Protein AF-A0A6G1JVT4-F1 (afdb_monomer_lite)

Structure (mmCIF, N/CA/C/O backbone):
data_AF-A0A6G1JVT4-F1
#
_entry.id   AF-A0A6G1JVT4-F1
#
loop_
_atom_site.group_PDB
_atom_site.id
_atom_site.type_symbol
_atom_site.label_atom_id
_atom_site.label_alt_id
_atom_site.label_comp_id
_atom_site.label_asym_id
_atom_site.label_entity_id
_atom_site.label_seq_id
_atom_site.pdbx_PDB_ins_code
_atom_site.Cartn_x
_atom_site.Cartn_y
_atom_site.Cartn_z
_atom_site.occupancy
_atom_site.B_iso_or_equiv
_atom_site.auth_seq_id
_atom_site.auth_comp_id
_atom_site.auth_asym_id
_atom_site.auth_atom_id
_atom_site.pdbx_PDB_model_num
ATOM 1 N N . MET A 1 1 ? 28.686 51.194 46.040 1.00 55.66 1 MET A N 1
ATOM 2 C CA . MET A 1 1 ? 29.273 51.170 44.679 1.00 55.66 1 MET A CA 1
ATOM 3 C C . MET A 1 1 ? 29.030 49.805 44.009 1.00 55.66 1 MET A C 1
ATOM 5 O O . MET A 1 1 ? 29.962 49.176 43.541 1.00 55.66 1 MET A O 1
ATOM 9 N N . GLN A 1 2 ? 27.783 49.308 44.004 1.00 55.59 2 GLN A N 1
ATOM 10 C CA . GLN A 1 2 ? 27.459 47.925 43.584 1.00 55.59 2 GLN A CA 1
ATOM 11 C C . GLN A 1 2 ? 26.237 47.850 42.641 1.00 55.59 2 GLN A C 1
ATOM 13 O O . GLN A 1 2 ? 26.030 46.847 41.968 1.00 55.59 2 GLN A O 1
ATOM 18 N N . ILE A 1 3 ? 25.464 48.939 42.537 1.00 55.78 3 ILE A N 1
ATOM 19 C CA . ILE A 1 3 ? 24.259 49.041 41.695 1.00 55.78 3 ILE A CA 1
ATOM 20 C C . ILE A 1 3 ? 24.632 49.307 40.223 1.00 55.78 3 ILE A C 1
ATOM 22 O O . ILE A 1 3 ? 23.986 48.798 39.311 1.00 55.78 3 ILE A O 1
ATOM 26 N N . SER A 1 4 ? 25.727 50.032 39.976 1.00 57.19 4 SER A N 1
ATOM 27 C CA . SER A 1 4 ? 26.176 50.418 38.630 1.00 57.19 4 SER A CA 1
ATOM 28 C C . SER A 1 4 ? 26.625 49.225 37.770 1.00 57.19 4 SER A C 1
ATOM 30 O O . SER A 1 4 ? 26.397 49.217 36.565 1.00 57.19 4 SER A O 1
ATOM 32 N N . LEU A 1 5 ? 27.212 48.192 38.388 1.00 54.75 5 LEU A N 1
ATOM 33 C CA . LEU A 1 5 ? 27.682 46.977 37.703 1.00 54.75 5 LEU A CA 1
ATOM 34 C C . LEU A 1 5 ? 26.527 46.059 37.264 1.00 54.75 5 LEU A C 1
ATOM 36 O O . LEU A 1 5 ? 26.593 45.460 36.194 1.00 54.75 5 LEU A O 1
ATOM 40 N N . GLN A 1 6 ? 25.446 45.993 38.049 1.00 53.91 6 GLN A N 1
ATOM 41 C CA . GLN A 1 6 ? 24.253 45.198 37.719 1.00 53.91 6 GLN A CA 1
ATOM 42 C C . GLN A 1 6 ? 23.444 45.831 36.574 1.00 53.91 6 GLN A C 1
ATOM 44 O O . GLN A 1 6 ? 22.947 45.125 35.697 1.00 53.91 6 GLN A O 1
ATOM 49 N N . LEU A 1 7 ? 23.372 47.168 36.519 1.00 55.53 7 LEU A N 1
ATOM 50 C CA . LEU A 1 7 ? 22.694 47.880 35.428 1.00 55.53 7 LEU A CA 1
ATOM 51 C C . LEU A 1 7 ? 23.417 47.706 34.080 1.00 55.53 7 LEU A C 1
ATOM 53 O O . LEU A 1 7 ? 22.775 47.549 33.042 1.00 55.53 7 LEU A O 1
ATOM 57 N N . GLN A 1 8 ? 24.753 47.698 34.094 1.00 55.91 8 GLN A N 1
ATOM 58 C CA . GLN A 1 8 ? 25.561 47.538 32.884 1.00 55.91 8 GLN A CA 1
ATOM 59 C C . GLN A 1 8 ? 25.510 46.102 32.336 1.00 55.91 8 GLN A C 1
ATOM 61 O O . GLN A 1 8 ? 25.452 45.914 31.121 1.00 55.91 8 GLN A O 1
ATOM 66 N N . ALA A 1 9 ? 25.430 45.092 33.210 1.00 57.41 9 ALA A N 1
ATOM 67 C CA . ALA A 1 9 ? 25.217 43.701 32.806 1.00 57.41 9 ALA A CA 1
ATOM 68 C C . ALA A 1 9 ? 23.830 43.481 32.165 1.00 57.41 9 ALA A C 1
ATOM 70 O O . ALA A 1 9 ? 23.735 42.833 31.122 1.00 57.41 9 ALA A O 1
ATOM 71 N N . ASN A 1 10 ? 22.771 44.088 32.718 1.00 58.16 10 ASN A N 1
ATOM 72 C CA . ASN A 1 10 ? 21.417 43.988 32.159 1.00 58.16 10 ASN A CA 1
ATOM 73 C C . ASN A 1 10 ? 21.278 44.680 30.796 1.00 58.16 10 ASN A C 1
ATOM 75 O O . ASN A 1 10 ? 20.658 44.128 29.887 1.00 58.16 10 ASN A O 1
ATOM 79 N N . ASN A 1 11 ? 21.889 45.853 30.615 1.00 59.16 11 ASN A N 1
ATOM 80 C 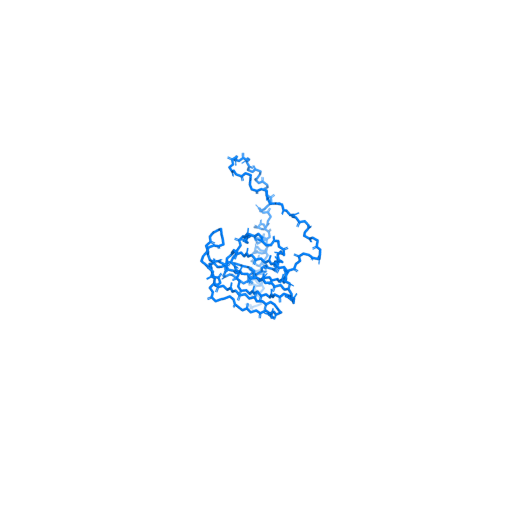CA . ASN A 1 11 ? 21.854 46.549 29.327 1.00 59.16 11 ASN A CA 1
ATOM 81 C C . ASN A 1 11 ? 22.603 45.778 28.231 1.00 59.16 11 ASN A C 1
ATOM 83 O O . ASN A 1 11 ? 22.142 45.727 27.089 1.00 59.16 11 ASN A O 1
ATOM 87 N N . ASN A 1 12 ? 23.706 45.112 28.582 1.00 59.44 12 ASN A N 1
ATOM 88 C CA . ASN A 1 12 ? 24.443 44.265 27.647 1.00 59.44 12 ASN A CA 1
ATOM 89 C C . ASN A 1 12 ? 23.656 42.998 27.282 1.00 59.44 12 ASN A C 1
ATOM 91 O O . ASN A 1 12 ? 23.621 42.628 26.111 1.00 59.44 12 ASN A O 1
ATOM 95 N N . PHE A 1 13 ? 22.959 42.381 28.241 1.00 59.69 13 PHE A N 1
ATOM 96 C CA . PHE A 1 13 ? 22.128 41.201 27.988 1.00 59.69 13 PHE A CA 1
ATOM 97 C C . PHE A 1 13 ? 20.933 41.509 27.072 1.00 59.69 13 PHE A C 1
ATOM 99 O O . PHE A 1 13 ? 20.676 40.785 26.110 1.00 59.69 13 PHE A O 1
ATOM 106 N N . ILE A 1 14 ? 20.245 42.632 27.308 1.00 60.75 14 ILE A N 1
ATOM 107 C CA . ILE A 1 14 ? 19.109 43.071 26.482 1.00 60.75 14 ILE A CA 1
ATOM 108 C C . ILE A 1 14 ? 19.569 43.437 25.062 1.00 60.75 14 ILE A C 1
ATOM 110 O O . ILE A 1 14 ? 18.887 43.111 24.089 1.00 60.75 14 ILE A O 1
ATOM 114 N N . SER A 1 15 ? 20.737 44.072 24.924 1.00 59.72 15 SER A N 1
ATOM 115 C CA . SER A 1 15 ? 21.320 44.390 23.614 1.00 59.72 15 SER A CA 1
ATOM 116 C C . SER A 1 15 ? 21.698 43.121 22.836 1.00 59.72 15 SER A C 1
ATOM 118 O O . SER A 1 15 ? 21.398 43.003 21.647 1.00 59.72 15 SER A O 1
ATOM 120 N N . MET A 1 16 ? 22.256 42.118 23.524 1.00 59.69 16 MET A N 1
ATOM 121 C CA . MET A 1 16 ? 22.634 40.841 22.917 1.00 59.69 16 MET A CA 1
ATOM 122 C C . MET A 1 16 ? 21.409 40.020 22.477 1.00 59.69 16 MET A C 1
ATOM 124 O O . MET A 1 16 ? 21.406 39.480 21.372 1.00 59.69 16 MET A O 1
ATOM 128 N N . MET A 1 17 ? 20.331 39.996 23.274 1.00 58.91 17 MET A N 1
ATOM 129 C CA . MET A 1 17 ? 19.064 39.360 22.878 1.00 58.91 17 MET A CA 1
ATOM 130 C C . MET A 1 17 ? 18.443 40.019 21.642 1.00 58.91 17 MET A C 1
ATOM 132 O O . MET A 1 17 ? 17.973 39.312 20.757 1.00 58.91 17 MET A O 1
ATOM 136 N N . ARG A 1 18 ? 18.472 41.356 21.532 1.00 58.84 18 ARG A N 1
ATOM 137 C CA . ARG A 1 18 ? 17.928 42.066 20.358 1.00 58.84 18 ARG A CA 1
ATOM 138 C C . ARG A 1 18 ? 18.699 41.753 19.073 1.00 58.84 18 ARG A C 1
ATOM 140 O O . ARG A 1 18 ? 18.074 41.582 18.031 1.00 58.84 18 ARG A O 1
ATOM 147 N N . LEU A 1 19 ? 20.025 41.631 19.146 1.00 58.78 19 LEU A N 1
ATOM 148 C CA . LEU A 1 19 ? 20.865 41.246 18.005 1.00 58.78 19 LEU A CA 1
ATOM 149 C C . LEU A 1 19 ? 20.563 39.824 17.511 1.00 58.78 19 LEU A C 1
ATOM 151 O O . LEU A 1 19 ? 20.474 39.609 16.304 1.00 58.78 19 LEU A O 1
ATOM 155 N N . ILE A 1 20 ? 20.333 38.875 18.424 1.00 59.41 20 ILE A N 1
ATOM 156 C CA . ILE A 1 20 ? 20.004 37.485 18.069 1.00 59.41 20 ILE A CA 1
ATOM 157 C C . ILE A 1 20 ? 18.640 37.408 17.364 1.00 59.41 20 ILE A C 1
ATOM 159 O O . ILE A 1 20 ? 18.523 36.731 16.344 1.00 59.41 20 ILE A O 1
ATOM 163 N N . THR A 1 21 ? 17.629 38.145 17.835 1.00 57.41 21 THR A N 1
ATOM 164 C CA . THR A 1 21 ? 16.283 38.142 17.227 1.00 57.41 21 THR A CA 1
ATOM 165 C C . THR A 1 21 ? 16.248 38.799 15.840 1.00 57.41 21 THR A C 1
ATOM 167 O O . THR A 1 21 ? 15.483 38.385 14.968 1.00 57.41 21 THR A O 1
ATOM 170 N N . ILE A 1 22 ? 17.087 39.810 15.597 1.00 59.03 22 ILE A N 1
ATOM 171 C CA . ILE A 1 22 ? 17.216 40.434 14.269 1.00 59.03 22 ILE A CA 1
ATOM 172 C C . ILE A 1 22 ? 17.925 39.479 13.295 1.00 59.03 22 ILE A C 1
ATOM 174 O O . ILE A 1 22 ? 17.530 39.365 12.136 1.00 59.03 22 ILE A O 1
ATOM 178 N N . PHE A 1 23 ? 18.934 38.736 13.761 1.00 54.06 23 PHE A N 1
ATOM 179 C CA . PHE A 1 23 ? 19.670 37.797 12.912 1.00 54.06 23 PHE A CA 1
ATOM 180 C C . PHE A 1 23 ? 18.824 36.577 12.505 1.00 54.06 23 PHE A C 1
ATOM 182 O O . PHE A 1 23 ? 18.908 36.117 11.367 1.00 54.06 23 PHE A O 1
ATOM 189 N N . THR A 1 24 ? 17.956 36.077 13.393 1.00 53.56 24 THR A N 1
ATOM 190 C CA . THR A 1 24 ? 17.065 34.944 13.080 1.00 53.56 24 THR A CA 1
ATOM 191 C C . THR A 1 24 ? 15.909 35.322 12.153 1.00 53.56 24 THR A C 1
ATOM 193 O O . THR A 1 24 ? 15.483 34.494 11.351 1.00 53.56 24 THR A O 1
ATOM 196 N N . THR A 1 25 ? 15.427 36.568 12.192 1.00 53.03 25 THR A N 1
ATOM 197 C CA . THR A 1 25 ? 14.347 37.043 11.304 1.00 53.03 25 THR A CA 1
ATOM 198 C C . THR A 1 25 ? 14.828 37.348 9.881 1.00 53.03 25 THR A C 1
ATOM 200 O O . THR A 1 25 ? 14.082 37.130 8.926 1.00 53.03 25 THR A O 1
ATOM 203 N N . LEU A 1 26 ? 16.090 37.752 9.704 1.00 51.47 26 LEU A N 1
ATOM 204 C CA . LEU A 1 26 ? 16.706 37.945 8.383 1.00 51.47 26 LEU A CA 1
ATOM 205 C C . LEU A 1 26 ? 16.976 36.624 7.643 1.00 51.47 26 LEU A C 1
ATOM 207 O O . LEU A 1 26 ? 16.864 36.579 6.421 1.00 51.47 26 LEU A O 1
ATOM 211 N N . LEU A 1 27 ? 17.251 35.529 8.362 1.00 50.31 27 LEU A N 1
ATOM 212 C CA . LEU A 1 27 ? 17.521 34.224 7.745 1.00 50.31 27 LEU A CA 1
ATOM 213 C C . LEU A 1 27 ? 16.268 33.571 7.119 1.00 50.31 27 LEU A C 1
ATOM 215 O O . LEU A 1 27 ? 16.395 32.766 6.200 1.00 50.31 27 LEU A O 1
ATOM 219 N N . LEU A 1 28 ? 15.058 33.927 7.574 1.00 48.75 28 LEU A N 1
ATOM 220 C CA . LEU A 1 28 ? 13.806 33.352 7.057 1.00 48.75 28 LEU A CA 1
ATOM 221 C C . LEU A 1 28 ? 13.294 33.997 5.756 1.00 48.75 28 LEU A C 1
ATOM 223 O O . LEU A 1 28 ? 12.421 33.426 5.109 1.00 48.75 28 LEU A O 1
ATOM 227 N N . THR A 1 29 ? 13.814 35.156 5.342 1.00 50.25 29 THR A N 1
ATOM 228 C CA . THR A 1 29 ? 13.296 35.887 4.162 1.00 50.25 29 THR A CA 1
ATOM 229 C C . THR A 1 29 ? 14.052 35.600 2.859 1.00 50.25 29 THR A C 1
ATOM 231 O O . THR A 1 29 ? 13.658 36.085 1.803 1.00 50.25 29 THR A O 1
ATOM 234 N N . ALA A 1 30 ? 15.092 34.759 2.892 1.00 47.50 30 ALA A N 1
ATOM 235 C CA . ALA A 1 30 ? 15.918 34.440 1.723 1.00 47.50 30 ALA A CA 1
ATOM 236 C C . ALA A 1 30 ? 15.474 33.190 0.926 1.00 47.50 30 ALA A C 1
ATOM 238 O O . ALA A 1 30 ? 16.151 32.819 -0.028 1.00 47.50 30 ALA A O 1
ATOM 239 N N . ILE A 1 31 ? 14.358 32.534 1.279 1.00 51.41 31 ILE A N 1
ATOM 240 C CA . ILE A 1 31 ? 13.913 31.271 0.639 1.00 51.41 31 ILE A CA 1
ATOM 241 C C . ILE A 1 31 ? 12.697 31.471 -0.290 1.00 51.41 31 ILE A C 1
ATOM 243 O O . ILE A 1 31 ? 11.992 30.528 -0.635 1.00 51.41 31 ILE A O 1
ATOM 247 N N . THR A 1 32 ? 12.430 32.696 -0.744 1.00 51.03 32 THR A N 1
ATOM 248 C CA . THR A 1 32 ? 11.392 32.958 -1.758 1.00 51.03 32 THR A CA 1
ATOM 249 C C . THR A 1 32 ? 11.971 33.659 -2.978 1.00 51.03 32 THR A C 1
ATOM 251 O O . THR A 1 32 ? 11.530 34.741 -3.357 1.00 51.03 32 THR A O 1
ATOM 254 N N . THR A 1 33 ? 12.963 33.041 -3.617 1.00 50.56 33 THR A N 1
ATOM 255 C CA . THR A 1 33 ? 13.312 33.354 -5.004 1.00 50.56 33 THR A CA 1
ATOM 256 C C . THR A 1 33 ? 13.140 32.105 -5.859 1.00 50.56 33 THR A C 1
ATOM 258 O O . THR A 1 33 ? 13.865 31.117 -5.785 1.00 50.56 33 THR A O 1
ATOM 261 N N . THR A 1 34 ? 12.079 32.173 -6.651 1.00 53.62 34 THR A N 1
ATOM 262 C CA . THR A 1 34 ? 11.724 31.313 -7.771 1.00 53.62 34 THR A CA 1
ATOM 263 C C . THR A 1 34 ? 12.934 30.977 -8.641 1.00 53.62 34 THR A C 1
ATOM 265 O O . THR A 1 34 ? 13.423 31.829 -9.383 1.00 53.62 34 THR A O 1
ATOM 268 N N . THR A 1 35 ? 13.365 29.719 -8.623 1.00 50.66 35 THR A N 1
ATOM 269 C CA . THR A 1 35 ? 14.099 29.138 -9.749 1.00 50.66 35 THR A CA 1
ATOM 270 C C . THR A 1 35 ? 13.088 28.415 -10.629 1.00 50.66 35 THR A C 1
ATOM 272 O O . THR A 1 35 ? 12.702 27.276 -10.388 1.00 50.66 35 THR A O 1
ATOM 275 N N . ALA A 1 36 ? 12.610 29.124 -11.653 1.00 47.12 36 ALA A N 1
ATOM 276 C CA . ALA A 1 36 ? 12.073 28.475 -12.837 1.00 47.12 36 ALA A CA 1
ATOM 277 C C . ALA A 1 36 ? 13.237 27.713 -13.488 1.00 47.12 36 ALA A C 1
ATOM 279 O O . ALA A 1 36 ? 14.119 28.318 -14.096 1.00 47.12 36 ALA A O 1
ATOM 280 N N . LEU A 1 37 ? 13.284 26.398 -13.283 1.00 42.16 37 LEU A N 1
ATOM 281 C CA . LEU A 1 37 ? 14.194 25.513 -14.000 1.00 42.16 37 LEU A CA 1
ATOM 282 C C . LEU A 1 37 ? 13.533 25.099 -15.324 1.00 42.16 37 LEU A C 1
ATOM 284 O O . LEU A 1 37 ? 12.340 24.783 -15.332 1.00 42.16 37 LEU A O 1
ATOM 288 N N . PRO A 1 38 ? 14.276 25.130 -16.445 1.00 42.25 38 PRO A N 1
ATOM 289 C CA . PRO A 1 38 ? 13.742 24.777 -17.747 1.00 42.25 38 PRO A CA 1
ATOM 290 C C . PRO A 1 38 ? 13.396 23.288 -17.794 1.00 42.25 38 PRO A C 1
ATOM 292 O O . PRO A 1 38 ? 14.088 22.441 -17.229 1.00 42.25 38 PRO A O 1
ATOM 295 N N . VAL A 1 39 ? 12.295 23.007 -18.484 1.00 42.31 39 VAL A N 1
ATOM 296 C CA . VAL A 1 39 ? 11.786 21.675 -18.797 1.00 42.31 39 VAL A CA 1
ATOM 297 C C . VAL A 1 39 ? 12.844 20.936 -19.615 1.00 42.31 39 VAL A C 1
ATOM 299 O O . VAL A 1 39 ? 13.033 21.212 -20.796 1.00 42.31 39 VAL A O 1
ATOM 302 N N . SER A 1 40 ? 13.551 20.009 -18.975 1.00 38.47 40 SER A N 1
ATOM 303 C CA . SER A 1 40 ? 14.268 18.951 -19.680 1.00 38.47 40 SER A CA 1
ATOM 304 C C . SER A 1 40 ? 13.255 17.857 -20.000 1.00 38.47 40 SER A C 1
ATOM 306 O O . SER A 1 40 ? 12.782 17.160 -19.101 1.00 38.47 40 SER A O 1
ATOM 308 N N . ASP A 1 41 ? 12.903 17.742 -21.279 1.00 43.09 41 ASP A N 1
ATOM 309 C CA . ASP A 1 41 ? 12.106 16.653 -21.839 1.00 43.09 41 ASP A CA 1
ATOM 310 C C . ASP A 1 41 ? 12.701 15.296 -21.459 1.00 43.09 41 ASP A C 1
ATOM 312 O O . ASP A 1 41 ? 13.734 14.877 -21.982 1.00 43.09 41 ASP A O 1
ATOM 316 N N . SER A 1 42 ? 12.054 14.594 -20.531 1.00 41.38 42 SER A N 1
ATOM 317 C CA . SER A 1 42 ? 12.297 13.180 -20.247 1.00 41.38 42 SER A CA 1
ATOM 318 C C . SER A 1 42 ? 11.101 12.603 -19.494 1.00 41.38 42 SER A C 1
ATOM 320 O O . SER A 1 42 ? 10.982 12.740 -18.281 1.00 41.38 42 SER A O 1
ATOM 322 N N . ALA A 1 43 ? 10.242 11.926 -20.258 1.00 37.00 43 ALA A N 1
ATOM 323 C CA . ALA A 1 43 ? 9.099 11.120 -19.832 1.00 37.00 43 ALA A CA 1
ATOM 324 C C . ALA A 1 43 ? 7.904 11.893 -19.246 1.00 37.00 43 ALA A C 1
ATOM 326 O O . ALA A 1 43 ? 7.725 12.037 -18.038 1.00 37.00 43 ALA A O 1
ATOM 327 N N . ALA A 1 44 ? 6.998 12.276 -20.146 1.00 34.50 44 ALA A N 1
ATOM 328 C CA . ALA A 1 44 ? 5.594 12.490 -19.836 1.00 34.50 44 ALA A CA 1
ATOM 329 C C . ALA A 1 44 ? 4.973 11.211 -19.236 1.00 34.50 44 ALA A C 1
ATOM 331 O O . ALA A 1 44 ? 4.410 10.392 -19.954 1.00 34.50 44 ALA A O 1
ATOM 332 N N . ASN A 1 45 ? 5.045 11.047 -17.917 1.00 38.00 45 ASN A N 1
ATOM 333 C CA . ASN A 1 45 ? 4.054 10.276 -17.177 1.00 38.00 45 ASN A CA 1
ATOM 334 C C . ASN A 1 45 ? 3.137 11.286 -16.503 1.00 38.00 45 ASN A C 1
ATOM 336 O O . ASN A 1 45 ? 3.457 11.861 -15.465 1.00 38.00 45 ASN A O 1
ATOM 340 N N . GLN A 1 46 ? 2.019 11.540 -17.177 1.00 36.34 46 GLN A N 1
ATOM 341 C CA . GLN A 1 46 ? 0.900 12.318 -16.677 1.00 36.34 46 GLN A CA 1
ATOM 342 C C . GLN A 1 46 ? 0.584 11.874 -15.244 1.00 36.34 46 GLN A C 1
ATOM 344 O O . GLN A 1 46 ? 0.096 10.767 -15.017 1.00 36.34 46 GLN A O 1
ATOM 349 N N . LEU A 1 47 ? 0.836 12.751 -14.272 1.00 41.28 47 LEU A N 1
ATOM 350 C CA . LEU A 1 47 ? 0.159 12.693 -12.987 1.00 41.28 47 LEU A CA 1
ATOM 351 C C . LEU A 1 47 ? -1.292 13.100 -13.265 1.00 41.28 47 LEU A C 1
ATOM 353 O O . LEU A 1 47 ? -1.691 14.244 -13.068 1.00 41.28 47 LEU A O 1
ATOM 357 N N . SER A 1 48 ? -2.069 12.174 -13.826 1.00 36.00 48 SER A N 1
ATOM 358 C CA . SER A 1 48 ? -3.514 12.293 -13.863 1.00 36.00 48 SER A CA 1
ATOM 359 C C . SER A 1 48 ? -3.980 12.238 -12.417 1.00 36.00 48 SER A C 1
ATOM 361 O O . SER A 1 48 ? -4.176 11.156 -11.862 1.00 36.00 48 SER A O 1
ATOM 363 N N . THR A 1 49 ? -4.180 13.404 -11.802 1.00 41.81 49 THR A N 1
ATOM 364 C CA . THR A 1 49 ? -5.136 13.580 -10.708 1.00 41.81 49 THR A CA 1
ATOM 365 C C . THR A 1 49 ? -6.511 13.227 -11.261 1.00 41.81 49 THR A C 1
ATOM 367 O O . THR A 1 49 ? -7.328 14.065 -11.630 1.00 41.81 49 THR A O 1
ATOM 370 N N . THR A 1 50 ? -6.730 11.924 -11.402 1.00 40.41 50 THR A N 1
ATOM 371 C CA . THR A 1 50 ? -8.018 11.347 -11.724 1.00 40.41 50 THR A CA 1
ATOM 372 C C . THR A 1 50 ? -8.864 11.631 -10.498 1.00 40.41 50 THR A C 1
ATOM 374 O O . THR A 1 50 ? -8.566 11.137 -9.414 1.00 40.41 50 THR A O 1
ATOM 377 N N . LEU A 1 51 ? -9.878 12.480 -10.641 1.00 41.56 51 LEU A N 1
ATOM 378 C CA . LEU A 1 51 ? -10.968 12.573 -9.680 1.00 41.56 51 LEU A CA 1
ATOM 379 C C . LEU A 1 51 ? -11.639 11.196 -9.653 1.00 41.56 51 LEU A C 1
ATOM 381 O O . LEU A 1 51 ? -12.526 10.919 -10.455 1.00 41.56 51 LEU A O 1
ATOM 385 N N . VAL A 1 52 ? -11.139 10.303 -8.797 1.00 46.25 52 VAL A N 1
ATOM 386 C CA . VAL A 1 52 ? -11.682 8.961 -8.599 1.00 46.25 52 VAL A CA 1
ATOM 387 C C . VAL A 1 52 ? -13.095 9.145 -8.040 1.00 46.25 52 VAL A C 1
ATOM 389 O O . VAL A 1 52 ? -13.248 9.712 -6.953 1.00 46.25 52 VAL A O 1
ATOM 392 N N . PRO A 1 53 ? -14.153 8.751 -8.773 1.00 46.47 53 PRO A N 1
ATOM 393 C CA . PRO A 1 53 ? -15.516 8.871 -8.280 1.00 46.47 53 PRO A CA 1
ATOM 394 C C . PRO A 1 53 ? -15.641 8.134 -6.943 1.00 46.47 53 PRO A C 1
ATOM 396 O O . PRO A 1 53 ? -15.162 7.013 -6.804 1.00 46.47 53 PRO A O 1
ATOM 399 N N . ARG A 1 54 ? -16.337 8.720 -5.961 1.00 45.03 54 ARG A N 1
ATOM 400 C CA . ARG A 1 54 ? -16.514 8.186 -4.589 1.00 45.03 54 ARG A CA 1
ATOM 401 C C . ARG A 1 54 ? -17.118 6.764 -4.485 1.00 45.03 54 ARG A C 1
ATOM 403 O O . ARG A 1 54 ? -17.306 6.268 -3.383 1.00 45.03 54 ARG A O 1
ATOM 410 N N . GLY A 1 55 ? -17.430 6.108 -5.603 1.00 54.94 55 GLY A N 1
ATOM 411 C CA . GLY A 1 55 ? -17.912 4.728 -5.683 1.00 54.94 55 GLY A CA 1
ATOM 412 C C . GLY A 1 55 ? -16.895 3.710 -6.213 1.00 54.94 55 GLY A C 1
ATOM 413 O O . GLY A 1 55 ? -17.268 2.551 -6.359 1.00 54.94 55 GLY A O 1
ATOM 414 N N . SER A 1 56 ? -15.654 4.102 -6.512 1.00 75.25 56 SER A N 1
ATOM 415 C CA . SER A 1 56 ? -14.609 3.212 -7.043 1.00 75.25 56 SER A CA 1
ATOM 416 C C . SER A 1 56 ? -13.459 2.969 -6.068 1.00 75.25 56 SER A C 1
ATOM 418 O O . SER A 1 56 ? -12.386 2.566 -6.498 1.00 75.25 56 SER A O 1
ATOM 420 N N . THR A 1 57 ? -13.659 3.204 -4.775 1.00 89.75 57 THR A N 1
ATOM 421 C CA . THR A 1 57 ? -12.648 2.959 -3.739 1.00 89.75 57 THR A CA 1
ATOM 422 C C . THR A 1 57 ? -12.876 1.598 -3.069 1.00 89.75 57 THR A C 1
ATOM 424 O O . THR A 1 57 ? -14.021 1.156 -2.952 1.00 89.75 57 THR A O 1
ATOM 427 N N . CYS A 1 58 ? -11.792 0.933 -2.670 1.00 94.06 58 CYS A N 1
ATOM 428 C CA . CYS A 1 58 ? -11.764 -0.378 -2.015 1.00 94.06 58 CYS A CA 1
ATOM 429 C C . CYS A 1 58 ? -11.097 -0.348 -0.627 1.00 94.06 58 CYS A C 1
ATOM 431 O O . CYS A 1 58 ? -10.664 -1.386 -0.132 1.00 94.06 58 CYS A O 1
ATOM 433 N N . GLY A 1 59 ? -10.998 0.828 -0.011 1.00 94.12 59 GLY A N 1
ATOM 434 C CA . GLY A 1 59 ? -10.290 1.073 1.245 1.00 94.12 59 GLY A CA 1
ATOM 435 C C . GLY A 1 59 ? -9.195 2.125 1.091 1.00 94.12 59 GLY A C 1
ATOM 436 O O . GLY A 1 59 ? -9.140 2.850 0.090 1.00 94.12 59 GLY A O 1
ATOM 437 N N . ASN A 1 60 ? -8.310 2.207 2.079 1.00 95.00 60 ASN A N 1
ATOM 438 C CA . ASN A 1 60 ? -7.258 3.214 2.124 1.00 95.00 60 ASN A CA 1
ATOM 439 C C . ASN A 1 60 ? -5.922 2.642 2.616 1.00 95.00 60 ASN A C 1
ATOM 441 O O . ASN A 1 60 ? -5.848 1.564 3.207 1.00 95.00 60 ASN A O 1
ATOM 445 N N . VAL A 1 61 ? -4.839 3.357 2.336 1.00 94.88 61 VAL A N 1
ATOM 446 C CA . VAL A 1 61 ? -3.481 3.003 2.745 1.00 94.88 61 VAL A CA 1
ATOM 447 C C . VAL A 1 61 ? -2.750 4.211 3.292 1.00 94.88 61 VAL A C 1
ATOM 449 O O . VAL A 1 61 ? -2.934 5.326 2.821 1.00 94.88 61 VAL A O 1
ATOM 452 N N . TYR A 1 62 ? -1.839 3.959 4.225 1.00 92.75 62 TYR A N 1
ATOM 453 C CA . TYR A 1 62 ? -0.893 4.960 4.699 1.00 92.75 62 TYR A CA 1
ATOM 454 C C . TYR A 1 62 ? 0.467 4.696 4.068 1.00 92.75 62 TYR A C 1
ATOM 456 O O . TYR A 1 62 ? 1.065 3.636 4.292 1.00 92.75 62 TYR A O 1
ATOM 464 N N . ILE A 1 63 ? 0.944 5.652 3.273 1.00 92.00 63 ILE A N 1
ATOM 465 C CA . ILE A 1 63 ? 2.215 5.566 2.554 1.00 92.00 63 ILE A CA 1
ATOM 466 C C . ILE A 1 63 ? 3.266 6.525 3.136 1.00 92.00 63 ILE A C 1
ATOM 468 O O . ILE A 1 63 ? 2.918 7.558 3.702 1.00 92.00 63 ILE A O 1
ATOM 472 N N . GLY A 1 64 ? 4.557 6.203 3.005 1.00 87.94 64 GLY A N 1
ATOM 473 C CA . GLY A 1 64 ? 5.642 7.056 3.509 1.00 87.94 64 GLY A CA 1
ATOM 474 C C . GLY A 1 64 ? 7.060 6.597 3.142 1.00 87.94 64 GLY A C 1
ATOM 475 O O . GLY A 1 64 ? 7.258 5.601 2.443 1.00 87.94 64 GLY A O 1
ATOM 476 N N . TYR A 1 65 ? 8.072 7.305 3.656 1.00 77.56 65 TYR A N 1
ATOM 477 C CA . TYR A 1 65 ? 9.501 6.987 3.475 1.00 77.56 65 TYR A CA 1
ATOM 478 C C . TYR A 1 65 ? 10.184 6.561 4.781 1.00 77.56 65 TYR A C 1
ATOM 480 O O . TYR A 1 65 ? 11.292 6.998 5.081 1.00 77.56 65 TYR A O 1
ATOM 488 N N . ASN A 1 66 ? 9.525 5.724 5.591 1.00 68.25 66 ASN A N 1
ATOM 489 C CA . ASN A 1 66 ? 10.012 5.348 6.930 1.00 68.25 66 ASN A CA 1
ATOM 490 C C . ASN A 1 66 ? 10.277 6.573 7.841 1.00 68.25 66 ASN A C 1
ATOM 492 O O . ASN A 1 66 ? 11.108 6.541 8.745 1.00 68.25 66 ASN A O 1
ATOM 496 N N . THR A 1 67 ? 9.578 7.672 7.566 1.00 65.62 67 THR A N 1
ATOM 497 C CA . THR A 1 67 ? 9.607 8.943 8.293 1.00 65.62 67 THR A CA 1
ATOM 498 C C . THR A 1 67 ? 8.281 9.131 9.039 1.00 65.62 67 THR A C 1
ATOM 500 O O . THR A 1 67 ? 7.302 8.448 8.729 1.00 65.62 67 THR A O 1
ATOM 503 N N . PRO A 1 68 ? 8.206 10.051 10.020 1.00 60.53 68 PRO A N 1
ATOM 504 C CA . PRO A 1 68 ? 6.982 10.294 10.793 1.00 60.53 68 PRO A CA 1
ATOM 505 C C . PRO A 1 68 ? 5.851 10.977 10.002 1.00 60.53 68 PRO A C 1
ATOM 507 O O . PRO A 1 68 ? 4.818 11.302 10.579 1.00 60.53 68 PRO A O 1
ATOM 510 N N . VAL A 1 69 ? 6.035 11.225 8.704 1.00 76.06 69 VAL A N 1
ATOM 511 C CA . VAL A 1 69 ? 5.027 11.844 7.839 1.00 76.06 69 VAL A CA 1
ATOM 512 C C . VAL A 1 69 ? 4.449 10.758 6.944 1.00 76.06 69 VAL A C 1
ATOM 514 O O . VAL A 1 69 ? 5.160 10.224 6.091 1.00 76.06 69 VAL A O 1
ATOM 517 N N . TRP A 1 70 ? 3.181 10.417 7.169 1.00 83.56 70 TRP A N 1
ATOM 518 C CA . TRP A 1 70 ? 2.433 9.469 6.344 1.00 83.56 70 TRP A CA 1
ATOM 519 C C . TRP A 1 70 ? 1.347 10.199 5.567 1.00 83.56 70 TRP A C 1
ATOM 521 O O . TRP A 1 70 ? 0.720 11.124 6.085 1.00 83.56 70 TRP A O 1
ATOM 531 N N . GLU A 1 71 ? 1.112 9.757 4.339 1.00 89.44 71 GLU A N 1
ATOM 532 C CA . GLU A 1 71 ? 0.014 10.232 3.505 1.00 89.44 71 GLU A CA 1
ATOM 533 C C . GLU A 1 71 ? -1.052 9.144 3.411 1.00 89.44 71 GLU A C 1
ATOM 535 O O . GLU A 1 71 ? -0.735 7.981 3.157 1.00 89.44 71 GLU A O 1
ATOM 540 N N . ASP A 1 72 ? -2.310 9.525 3.618 1.00 91.75 72 ASP A N 1
ATOM 541 C CA . ASP A 1 72 ? -3.453 8.649 3.379 1.00 91.75 72 ASP A CA 1
ATOM 542 C C . ASP A 1 72 ? -3.818 8.680 1.892 1.00 91.75 72 ASP A C 1
ATOM 544 O O . ASP A 1 72 ? -3.940 9.750 1.289 1.00 91.75 72 ASP A O 1
ATOM 548 N N . GLN A 1 73 ? -3.960 7.505 1.292 1.00 93.44 73 GLN A N 1
ATOM 549 C CA . GLN A 1 73 ? -4.276 7.334 -0.118 1.00 93.44 73 GLN A CA 1
ATOM 550 C C . GLN A 1 73 ? -5.364 6.283 -0.297 1.00 93.44 73 GLN A C 1
ATOM 552 O O . GLN A 1 73 ? -5.412 5.268 0.393 1.00 93.44 73 GLN A O 1
ATOM 557 N N . ASN A 1 74 ? -6.220 6.501 -1.286 1.00 94.56 74 ASN A N 1
ATOM 558 C CA . ASN A 1 74 ? -7.307 5.589 -1.608 1.00 94.56 74 ASN A CA 1
ATOM 559 C C . ASN A 1 74 ? -6.820 4.392 -2.439 1.00 94.56 74 ASN A C 1
ATOM 561 O O . ASN A 1 74 ? -5.931 4.517 -3.284 1.00 94.56 74 ASN A O 1
ATOM 565 N N . LEU A 1 75 ? -7.446 3.233 -2.229 1.00 93.56 75 LEU A N 1
ATOM 566 C CA . LEU A 1 75 ? -7.266 2.052 -3.070 1.00 93.56 75 LEU A CA 1
ATOM 567 C C . LEU A 1 75 ? -8.309 2.032 -4.185 1.00 93.56 75 LEU A C 1
ATOM 569 O O . LEU A 1 75 ? -9.488 1.793 -3.934 1.00 93.56 75 LEU A O 1
ATOM 573 N N . ASP A 1 76 ? -7.882 2.227 -5.428 1.00 92.12 76 ASP A N 1
ATOM 574 C CA . ASP A 1 76 ? -8.795 2.234 -6.572 1.00 92.12 76 ASP A CA 1
ATOM 575 C C . ASP A 1 76 ? -9.251 0.816 -6.963 1.00 92.12 76 ASP A C 1
ATOM 577 O O . ASP A 1 76 ? -8.443 -0.056 -7.292 1.00 92.12 76 ASP A O 1
ATOM 581 N N . SER A 1 77 ? -10.563 0.612 -7.050 1.00 91.69 77 SER A N 1
ATOM 582 C CA . SER A 1 77 ? -11.239 -0.584 -7.565 1.00 91.69 77 SER A CA 1
ATOM 583 C C . SER A 1 77 ? -11.186 -0.645 -9.098 1.00 91.69 77 SER A C 1
ATOM 585 O O . SER A 1 77 ? -12.209 -0.528 -9.777 1.00 91.69 77 SER A O 1
ATOM 587 N N . SER A 1 78 ? -9.994 -0.809 -9.664 1.00 88.00 78 SER A N 1
ATOM 588 C CA . SER A 1 78 ? -9.782 -0.779 -11.121 1.00 88.00 78 SER A CA 1
ATOM 589 C C . SER A 1 78 ? -9.378 -2.119 -11.741 1.00 88.00 78 SER A C 1
ATOM 591 O O . SER A 1 78 ? -9.328 -2.218 -12.962 1.00 88.00 78 SER A O 1
ATOM 593 N N . ASN A 1 79 ? -9.059 -3.143 -10.940 1.00 89.25 79 ASN A N 1
ATOM 594 C CA . ASN A 1 79 ? -8.415 -4.396 -11.372 1.00 89.25 79 ASN A CA 1
ATOM 595 C C . ASN A 1 79 ? -7.099 -4.203 -12.157 1.00 89.25 79 ASN A C 1
ATOM 597 O O . ASN A 1 79 ? -6.554 -5.157 -12.710 1.00 89.25 79 ASN A O 1
ATOM 601 N N . GLN A 1 80 ? -6.565 -2.982 -12.194 1.00 92.00 80 GLN A N 1
ATOM 602 C CA . GLN A 1 80 ? -5.308 -2.645 -12.847 1.00 92.00 80 GLN A CA 1
ATOM 603 C C . GLN A 1 80 ? -4.175 -2.632 -11.828 1.00 92.00 80 GLN A C 1
ATOM 605 O O . GLN A 1 80 ? -4.376 -2.304 -10.659 1.00 92.00 80 GLN A O 1
ATOM 610 N N . CYS A 1 81 ? -2.969 -2.954 -12.294 1.00 93.94 81 CYS A N 1
ATOM 611 C CA . CYS A 1 81 ? -1.768 -2.771 -11.496 1.00 93.94 81 CYS A CA 1
ATOM 612 C C . CYS A 1 81 ? -1.456 -1.282 -11.355 1.00 93.94 81 CYS A C 1
ATOM 614 O O . CYS A 1 81 ? -1.236 -0.594 -12.351 1.00 93.94 81 CYS A O 1
ATOM 616 N N . ARG A 1 82 ? -1.428 -0.799 -10.115 1.00 93.81 82 ARG A N 1
ATOM 617 C CA . ARG A 1 82 ? -1.142 0.592 -9.765 1.00 93.81 82 ARG A CA 1
ATOM 618 C C . ARG A 1 82 ? 0.050 0.671 -8.828 1.00 93.81 82 ARG A C 1
ATOM 620 O O . ARG A 1 82 ? 0.417 -0.308 -8.177 1.00 93.81 82 ARG A O 1
ATOM 627 N N . GLN A 1 83 ? 0.654 1.849 -8.780 1.00 93.69 83 GLN A N 1
ATOM 628 C CA . GLN A 1 83 ? 1.811 2.147 -7.952 1.00 93.69 83 GLN A CA 1
ATOM 629 C C . GLN A 1 83 ? 1.563 3.428 -7.156 1.00 93.69 83 GLN A C 1
ATOM 631 O O . GLN A 1 83 ? 1.055 4.405 -7.701 1.00 93.69 83 GLN A O 1
ATOM 636 N N . PHE A 1 84 ? 2.009 3.440 -5.903 1.00 92.31 84 PHE A N 1
ATOM 637 C CA . PHE A 1 84 ? 2.180 4.657 -5.117 1.00 92.31 84 PHE A CA 1
ATOM 638 C C . PHE A 1 84 ? 3.603 5.218 -5.239 1.00 92.31 84 PHE A C 1
ATOM 640 O O . PHE A 1 84 ? 4.578 4.489 -5.459 1.00 92.31 84 PHE A O 1
ATOM 647 N N . SER A 1 85 ? 3.729 6.534 -5.068 1.00 88.94 85 SER A N 1
ATOM 648 C CA . SER A 1 85 ? 5.024 7.225 -5.025 1.00 88.94 85 SER A CA 1
ATOM 649 C C . SER A 1 85 ? 5.895 6.737 -3.863 1.00 88.94 85 SER A C 1
ATOM 651 O O . SER A 1 85 ? 7.114 6.657 -4.008 1.00 88.94 85 SER A O 1
ATOM 653 N N . MET A 1 86 ? 5.265 6.361 -2.746 1.00 90.56 86 MET A N 1
ATOM 654 C CA . MET A 1 86 ? 5.923 5.908 -1.522 1.00 90.56 86 MET A CA 1
ATOM 655 C C . MET A 1 86 ? 5.495 4.489 -1.119 1.00 90.56 86 MET A C 1
ATOM 657 O O . MET A 1 86 ? 4.628 3.866 -1.735 1.00 90.56 86 MET A O 1
ATOM 661 N N . SER A 1 87 ? 6.138 3.971 -0.079 1.00 91.44 87 SER A N 1
ATOM 662 C CA . SER A 1 87 ? 5.941 2.619 0.440 1.00 91.44 87 SER A CA 1
ATOM 663 C C . SER A 1 87 ? 4.716 2.532 1.354 1.00 91.44 87 SER A C 1
ATOM 665 O O . SER A 1 87 ? 4.471 3.4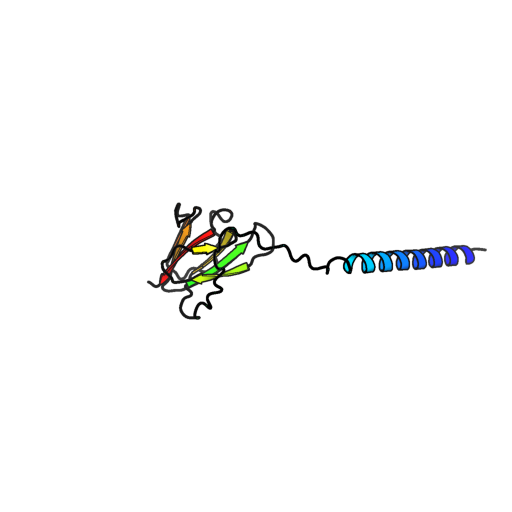56 2.119 1.00 91.44 87 SER A O 1
ATOM 667 N N . ILE A 1 88 ? 3.964 1.433 1.298 1.00 92.62 88 ILE A N 1
ATOM 668 C CA . ILE A 1 88 ? 2.727 1.197 2.054 1.00 92.62 88 ILE A CA 1
ATOM 669 C C . ILE A 1 88 ? 3.058 0.602 3.426 1.00 92.62 88 ILE A C 1
ATOM 671 O O . ILE A 1 88 ? 3.618 -0.491 3.517 1.00 92.62 88 ILE A O 1
ATOM 675 N N . PHE A 1 89 ? 2.655 1.285 4.496 1.00 92.19 89 PHE A N 1
ATOM 676 C CA . PHE A 1 89 ? 2.883 0.855 5.880 1.00 92.19 89 PHE A CA 1
ATOM 677 C C . PHE A 1 89 ? 1.654 0.228 6.509 1.00 92.19 89 PHE A C 1
ATOM 679 O O . PHE A 1 89 ? 1.771 -0.801 7.173 1.00 92.19 89 PHE A O 1
ATOM 686 N N . LEU A 1 90 ? 0.493 0.842 6.296 1.00 93.00 90 LEU A N 1
ATOM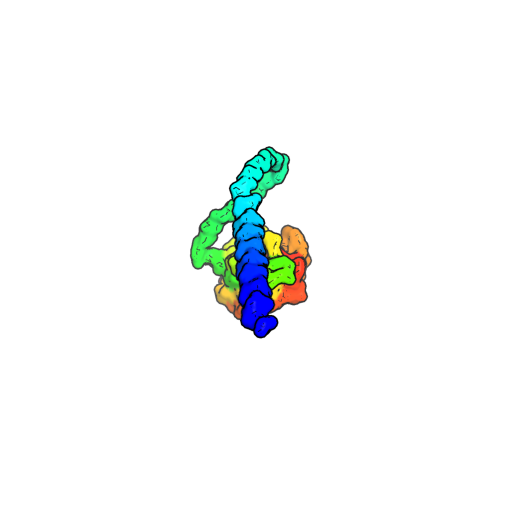 687 C CA . LEU A 1 90 ? -0.789 0.322 6.743 1.00 93.00 90 LEU A CA 1
ATOM 688 C C . LEU A 1 90 ? -1.761 0.266 5.575 1.00 93.00 90 LEU A C 1
ATOM 690 O O . LEU A 1 90 ? -1.693 1.088 4.662 1.00 93.00 90 LEU A O 1
ATOM 694 N N . TYR A 1 91 ? -2.681 -0.685 5.637 1.00 94.44 91 TYR A N 1
ATOM 695 C CA . TYR A 1 91 ? -3.761 -0.829 4.676 1.00 94.44 91 TYR A CA 1
ATOM 696 C C . TYR A 1 91 ? -5.063 -1.190 5.387 1.00 94.44 91 TYR A C 1
ATOM 698 O O . TYR A 1 91 ? -5.054 -1.893 6.396 1.00 94.44 91 TYR A O 1
ATOM 706 N N . SER A 1 92 ? -6.175 -0.724 4.840 1.00 97.00 92 SER A N 1
ATOM 707 C CA . SER A 1 92 ? -7.534 -1.155 5.151 1.00 97.00 92 SER A CA 1
ATOM 708 C C . SER A 1 92 ? -8.210 -1.560 3.839 1.00 97.00 92 SER A C 1
ATOM 710 O O . SER A 1 92 ? -7.863 -1.050 2.770 1.00 97.00 92 SER A O 1
ATOM 712 N N . VAL A 1 93 ? -9.150 -2.501 3.898 1.00 96.75 93 VAL A N 1
ATOM 713 C CA . VAL A 1 93 ? -9.901 -2.939 2.714 1.00 96.75 93 VAL A CA 1
ATOM 714 C C . VAL A 1 93 ? -11.381 -2.977 3.045 1.00 96.75 93 VAL A C 1
ATOM 716 O O . VAL A 1 93 ? -11.783 -3.604 4.026 1.00 96.75 93 VAL A O 1
ATOM 719 N N . ASP A 1 94 ? -12.191 -2.329 2.216 1.00 95.38 94 ASP A N 1
ATOM 720 C CA . ASP A 1 94 ? -13.642 -2.270 2.386 1.00 95.38 94 ASP A CA 1
ATOM 721 C C . ASP A 1 94 ? -14.311 -3.624 2.099 1.00 95.38 94 ASP A C 1
ATOM 723 O O . ASP A 1 94 ? -13.758 -4.503 1.435 1.00 95.38 94 ASP A O 1
ATOM 727 N N . SER A 1 95 ? -15.543 -3.807 2.579 1.00 93.50 95 SER A N 1
ATOM 728 C CA . SER A 1 95 ? -16.354 -4.987 2.252 1.00 93.50 95 SER A CA 1
ATOM 729 C C . SER A 1 95 ? -16.553 -5.143 0.739 1.00 93.50 95 SER A C 1
ATOM 731 O O . SER A 1 95 ? -16.745 -4.149 0.039 1.00 93.50 95 SER A O 1
ATOM 733 N N . ASN A 1 96 ? -16.601 -6.388 0.255 1.00 92.75 96 ASN A N 1
ATOM 734 C CA . ASN A 1 96 ? -16.774 -6.727 -1.168 1.00 92.75 96 ASN A CA 1
ATOM 735 C C . ASN A 1 96 ? -15.637 -6.216 -2.067 1.00 92.75 96 ASN A C 1
ATOM 737 O O . ASN A 1 96 ? -15.850 -5.932 -3.244 1.00 92.75 96 ASN A O 1
ATOM 741 N N . CYS A 1 97 ? -14.426 -6.097 -1.521 1.00 95.38 97 CYS A N 1
ATOM 742 C CA . CYS A 1 97 ? -13.217 -5.808 -2.281 1.00 95.38 97 CYS A CA 1
ATOM 743 C C . CYS A 1 97 ? -12.169 -6.904 -2.097 1.00 95.38 97 CYS A C 1
ATOM 745 O O . CYS A 1 97 ? -11.994 -7.456 -1.013 1.00 95.38 97 CYS A O 1
ATOM 747 N N . HIS A 1 98 ? -11.442 -7.194 -3.169 1.00 96.69 98 HIS A N 1
ATOM 748 C CA . HIS A 1 98 ? -10.264 -8.047 -3.183 1.00 96.69 98 HIS A CA 1
ATOM 749 C C . HIS A 1 98 ? -9.059 -7.196 -3.556 1.00 96.69 98 HIS A C 1
ATOM 751 O O . HIS A 1 98 ? -9.023 -6.616 -4.642 1.00 96.69 98 HIS A O 1
ATOM 757 N N . CYS A 1 99 ? -8.079 -7.118 -2.660 1.00 96.62 99 CYS A N 1
ATOM 758 C CA . CYS A 1 99 ? -6.868 -6.331 -2.846 1.00 96.62 99 CYS A CA 1
ATOM 759 C C . CYS A 1 99 ? -5.620 -7.201 -2.713 1.00 96.62 99 CYS A C 1
ATOM 761 O O . CYS A 1 99 ? -5.491 -8.032 -1.815 1.00 96.62 99 CYS A O 1
ATOM 763 N N . ARG A 1 100 ? -4.667 -6.978 -3.614 1.00 96.88 100 ARG A N 1
ATOM 764 C CA . ARG A 1 100 ? -3.363 -7.639 -3.643 1.00 96.88 100 ARG A CA 1
ATOM 765 C C . ARG A 1 100 ? -2.266 -6.592 -3.669 1.00 96.88 100 ARG A C 1
ATOM 767 O O . ARG A 1 100 ? -2.329 -5.664 -4.470 1.00 96.88 100 ARG A O 1
ATOM 774 N N . PHE A 1 101 ? -1.249 -6.777 -2.836 1.00 96.31 101 PHE A N 1
ATOM 775 C CA . PHE A 1 101 ? -0.103 -5.879 -2.712 1.00 96.31 101 PHE A CA 1
ATOM 776 C C . PHE A 1 101 ? 1.190 -6.591 -3.101 1.00 96.31 101 PHE A C 1
ATOM 778 O O . PHE A 1 101 ? 1.352 -7.794 -2.875 1.00 96.31 101 PHE A O 1
ATOM 785 N N . TYR A 1 102 ? 2.122 -5.841 -3.683 1.00 96.00 102 TYR A N 1
ATOM 786 C CA . TYR A 1 102 ? 3.296 -6.381 -4.360 1.00 96.00 102 TYR A CA 1
ATOM 787 C C . TYR A 1 102 ? 4.552 -5.555 -4.064 1.00 96.00 102 TYR A C 1
ATOM 789 O O . TYR A 1 102 ? 4.499 -4.326 -3.938 1.00 96.00 102 TYR A O 1
ATOM 797 N N . SER A 1 103 ? 5.700 -6.235 -3.993 1.00 93.62 103 SER A N 1
ATOM 798 C CA . SER A 1 103 ? 7.001 -5.607 -3.723 1.00 93.62 103 SER A CA 1
ATOM 799 C C . SER A 1 103 ? 7.787 -5.237 -4.982 1.00 93.62 103 SER A C 1
ATOM 801 O O . SER A 1 103 ? 8.757 -4.480 -4.905 1.00 93.62 103 SER A O 1
ATOM 803 N N . LYS A 1 104 ? 7.388 -5.746 -6.156 1.00 90.81 104 LYS A N 1
ATOM 804 C CA . LYS A 1 104 ? 8.072 -5.490 -7.429 1.00 90.81 104 LYS A CA 1
ATOM 805 C C . LYS A 1 104 ? 7.150 -4.853 -8.479 1.00 90.81 104 LYS A C 1
ATOM 807 O O . LYS A 1 104 ? 5.931 -5.030 -8.414 1.00 90.81 104 LYS A O 1
ATOM 812 N N . PRO A 1 105 ? 7.735 -4.142 -9.466 1.00 88.94 105 PRO A N 1
ATOM 813 C CA . PRO A 1 105 ? 6.996 -3.552 -10.577 1.00 88.94 105 PRO A CA 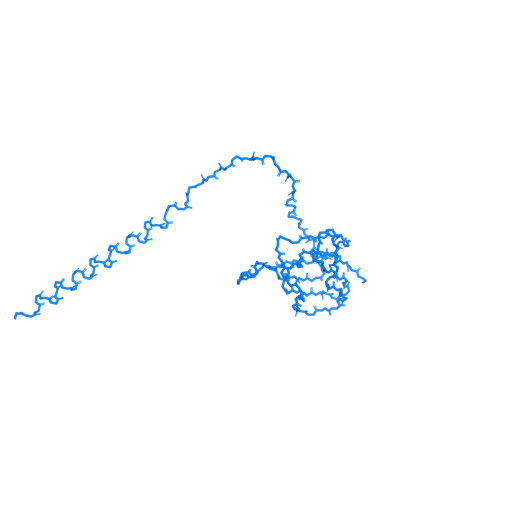1
ATOM 814 C C . PRO A 1 105 ? 6.102 -4.527 -11.331 1.00 88.94 105 PRO A C 1
ATOM 816 O O . PRO A 1 105 ? 6.331 -5.740 -11.318 1.00 88.94 105 PRO A O 1
ATOM 819 N N . ASN A 1 106 ? 5.089 -3.972 -12.002 1.00 90.12 106 ASN A N 1
ATOM 820 C CA . ASN A 1 106 ? 4.085 -4.721 -12.763 1.00 90.12 106 ASN A CA 1
ATOM 821 C C . ASN A 1 106 ? 3.322 -5.746 -11.911 1.00 90.12 106 ASN A C 1
ATOM 823 O O . ASN A 1 106 ? 2.874 -6.770 -12.420 1.00 90.12 106 ASN A O 1
ATOM 827 N N . CYS A 1 107 ? 3.194 -5.475 -10.607 1.00 92.12 107 CYS A N 1
ATOM 828 C CA . CYS A 1 107 ? 2.487 -6.325 -9.656 1.00 92.12 107 CYS A CA 1
ATOM 829 C C . CYS A 1 107 ? 3.025 -7.760 -9.657 1.00 92.12 107 CYS A C 1
ATOM 831 O O . CYS A 1 107 ? 2.291 -8.748 -9.718 1.00 92.12 107 CYS A O 1
ATOM 833 N N . THR A 1 108 ? 4.350 -7.860 -9.586 1.00 91.94 108 THR A N 1
ATOM 834 C CA . THR A 1 108 ? 5.072 -9.121 -9.426 1.00 91.94 108 THR A CA 1
ATOM 835 C C . THR A 1 108 ? 5.544 -9.265 -7.980 1.00 91.94 108 THR A C 1
ATOM 837 O O . THR A 1 108 ? 5.684 -8.275 -7.265 1.00 91.94 108 THR A O 1
ATOM 840 N N . SER A 1 109 ? 5.789 -10.496 -7.518 1.00 92.81 109 SER A N 1
ATOM 841 C CA . SER A 1 109 ? 6.179 -10.770 -6.121 1.00 92.81 109 SER A CA 1
ATOM 842 C C . SER A 1 109 ? 5.123 -10.302 -5.104 1.00 92.81 109 SER A C 1
ATOM 844 O O . SER A 1 109 ? 5.272 -9.272 -4.443 1.00 92.81 109 SER A O 1
ATOM 846 N N . LYS A 1 110 ? 4.03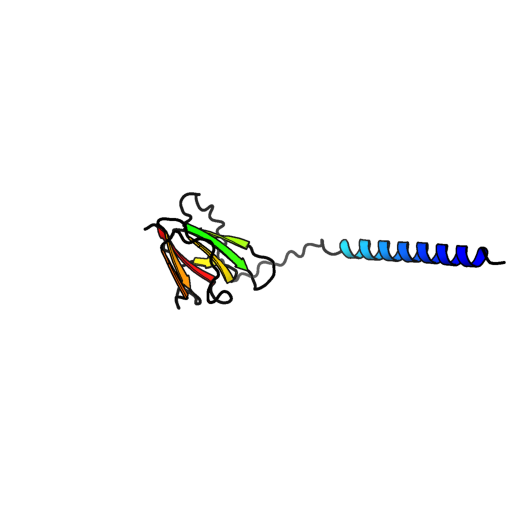0 -11.068 -5.010 1.00 93.88 110 LYS A N 1
ATOM 847 C CA . LYS A 1 110 ? 2.910 -10.812 -4.092 1.00 93.88 110 LYS A CA 1
ATOM 848 C C . LYS A 1 110 ? 3.375 -10.873 -2.637 1.00 93.88 110 LYS A C 1
ATOM 850 O O . LYS A 1 110 ? 4.045 -11.826 -2.250 1.00 93.88 110 LYS A O 1
ATOM 855 N N . VAL A 1 111 ? 2.981 -9.877 -1.853 1.00 93.00 111 VAL A N 1
ATOM 856 C CA . VAL A 1 111 ? 3.312 -9.754 -0.426 1.00 93.00 111 VAL A CA 1
ATOM 857 C C . VAL A 1 111 ? 2.077 -10.008 0.431 1.00 93.00 111 VAL A C 1
ATOM 859 O O . VAL A 1 111 ? 2.149 -10.745 1.410 1.00 93.00 111 VAL A O 1
ATOM 862 N N . VAL A 1 112 ? 0.942 -9.427 0.039 1.00 95.00 112 VAL A N 1
ATOM 863 C CA . VAL A 1 112 ? -0.336 -9.537 0.752 1.00 95.00 112 VAL A CA 1
ATOM 864 C C . VAL A 1 112 ? -1.458 -9.780 -0.255 1.00 95.00 112 VAL A C 1
ATOM 866 O O . VAL A 1 112 ? -1.431 -9.261 -1.372 1.00 95.00 112 VAL A O 1
ATOM 869 N N . ASP A 1 113 ? -2.423 -10.604 0.139 1.00 96.06 113 ASP A N 1
ATOM 870 C CA . ASP A 1 113 ? -3.594 -10.988 -0.644 1.00 96.06 113 ASP A CA 1
ATOM 871 C C . ASP A 1 113 ? -4.795 -11.078 0.298 1.00 96.06 113 ASP A C 1
ATOM 873 O O . ASP A 1 113 ? -4.802 -11.930 1.187 1.00 96.06 113 ASP A O 1
ATOM 877 N N . VAL A 1 114 ? -5.750 -10.158 0.171 1.00 96.00 114 VAL A N 1
ATOM 878 C CA . VAL A 1 114 ? -6.798 -9.954 1.177 1.00 96.00 114 VAL A CA 1
ATOM 879 C C . VAL A 1 114 ? -8.160 -9.701 0.548 1.00 96.00 114 VAL A C 1
ATOM 881 O O . VAL A 1 114 ? -8.308 -8.879 -0.356 1.00 96.00 114 VAL A O 1
ATOM 884 N N . TYR A 1 115 ? -9.170 -10.391 1.074 1.00 97.00 115 TYR A N 1
ATOM 885 C CA . TYR A 1 115 ? -10.579 -10.114 0.814 1.00 97.00 115 TYR A CA 1
ATOM 886 C C . TYR A 1 115 ? -11.130 -9.312 1.987 1.00 97.00 115 TYR A C 1
ATOM 888 O O . TYR A 1 115 ? -10.975 -9.712 3.141 1.00 97.00 115 TYR A O 1
ATOM 896 N N . GLY A 1 116 ? -11.730 -8.165 1.688 1.00 94.44 116 GLY A N 1
ATOM 897 C CA . GLY A 1 116 ? -12.351 -7.311 2.682 1.00 94.44 116 GLY A CA 1
ATOM 898 C C . GLY A 1 116 ? -13.627 -7.917 3.282 1.00 94.44 116 GLY A C 1
ATOM 899 O O . GLY A 1 116 ? -14.217 -8.833 2.704 1.00 94.44 116 GLY A O 1
ATOM 900 N N . PRO A 1 117 ? -14.097 -7.379 4.419 1.00 95.81 117 PRO A N 1
ATOM 901 C CA . PRO A 1 117 ? -13.551 -6.208 5.102 1.00 95.81 117 PRO A CA 1
ATOM 902 C C . PRO A 1 117 ? -12.312 -6.541 5.949 1.00 95.81 117 PRO A C 1
ATOM 904 O O . PRO A 1 117 ? -12.307 -7.502 6.716 1.00 95.81 117 PRO A O 1
ATOM 907 N N . VAL A 1 118 ? -11.273 -5.711 5.848 1.00 96.06 118 VAL A N 1
ATOM 908 C CA . VAL A 1 118 ? -10.060 -5.790 6.673 1.00 96.06 118 VAL A CA 1
ATOM 909 C C . VAL A 1 118 ? -9.838 -4.429 7.340 1.00 96.06 118 VAL A C 1
ATOM 911 O O . VAL A 1 118 ? -9.708 -3.430 6.628 1.00 96.06 118 VAL A O 1
ATOM 914 N N . PRO A 1 119 ? -9.797 -4.349 8.686 1.00 94.19 119 PRO A N 1
ATOM 915 C CA . PRO A 1 119 ? -9.474 -3.100 9.376 1.00 94.19 119 PRO A CA 1
ATOM 916 C C . PRO A 1 119 ? -8.016 -2.700 9.114 1.00 94.19 119 PRO A C 1
ATOM 918 O O . PRO A 1 119 ? -7.250 -3.482 8.563 1.00 94.19 119 PRO A O 1
ATOM 921 N N . ALA A 1 120 ? -7.610 -1.502 9.539 1.00 93.12 120 ALA A N 1
ATOM 922 C CA . ALA A 1 120 ? -6.234 -1.042 9.358 1.00 93.12 120 ALA A CA 1
ATOM 923 C C . ALA A 1 120 ? -5.213 -2.048 9.936 1.00 93.12 120 ALA A C 1
ATOM 925 O O . ALA A 1 120 ? -5.195 -2.310 11.141 1.00 93.12 120 ALA A O 1
ATOM 926 N N . GLN A 1 121 ? -4.363 -2.607 9.075 1.00 92.44 121 GLN A N 1
ATOM 927 C CA . GLN A 1 121 ? -3.318 -3.569 9.420 1.00 92.44 121 GLN A CA 1
ATOM 928 C C . GLN A 1 121 ? -1.966 -3.128 8.867 1.00 92.44 121 GLN A C 1
ATOM 930 O O . GLN A 1 121 ? -1.886 -2.516 7.803 1.00 92.44 121 GLN A O 1
ATOM 935 N N . TYR A 1 122 ? -0.893 -3.472 9.581 1.00 91.56 122 TYR A N 1
ATOM 936 C CA . TYR A 1 122 ? 0.470 -3.222 9.122 1.00 91.56 122 TYR A CA 1
ATOM 937 C C . TYR A 1 122 ? 0.862 -4.166 7.983 1.00 91.56 122 TYR A C 1
ATOM 939 O O . TYR A 1 122 ? 0.551 -5.358 7.993 1.00 91.56 122 TYR A O 1
ATOM 947 N N . MET A 1 123 ? 1.601 -3.633 7.016 1.00 90.62 123 MET A N 1
ATOM 948 C CA . MET A 1 123 ? 2.196 -4.408 5.936 1.00 90.62 123 MET A CA 1
ATOM 949 C C . MET A 1 123 ? 3.353 -5.261 6.476 1.00 90.62 123 MET A C 1
ATOM 951 O O . MET A 1 123 ? 4.177 -4.779 7.250 1.00 90.62 123 MET A O 1
ATOM 955 N N . SER A 1 124 ? 3.462 -6.517 6.036 1.00 85.62 124 SER A N 1
ATOM 956 C CA . SER A 1 124 ? 4.548 -7.418 6.462 1.00 85.62 124 SER A CA 1
ATOM 957 C C . SER A 1 124 ? 5.920 -7.008 5.915 1.00 85.62 124 SER A C 1
ATOM 959 O O . SER A 1 124 ? 6.945 -7.273 6.538 1.00 85.62 124 SER A O 1
ATOM 961 N N . GLN A 1 125 ? 5.949 -6.344 4.755 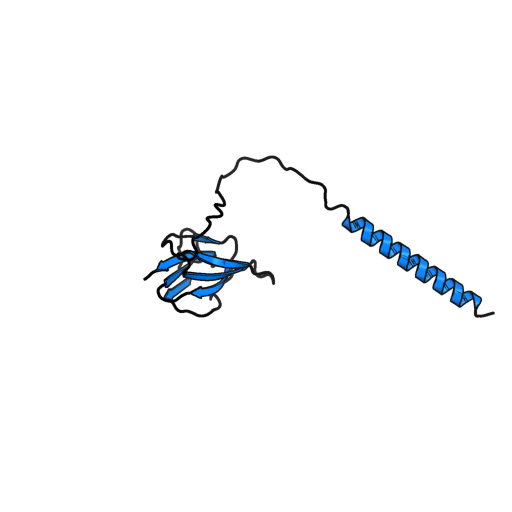1.00 84.56 125 GLN A N 1
ATOM 962 C CA . GLN A 1 125 ? 7.160 -5.803 4.132 1.00 84.56 125 GLN A CA 1
ATOM 963 C C . GLN A 1 125 ? 6.922 -4.350 3.697 1.00 84.56 125 GLN A C 1
ATOM 965 O O . GLN A 1 125 ? 6.771 -4.076 2.500 1.00 84.56 125 GLN A O 1
ATOM 970 N N . PRO A 1 126 ? 6.848 -3.407 4.651 1.00 75.06 126 PRO A N 1
ATOM 971 C CA . PRO A 1 126 ? 6.373 -2.061 4.369 1.00 75.06 126 PRO A CA 1
ATOM 972 C C . PRO A 1 126 ? 7.312 -1.320 3.421 1.00 75.06 126 PRO A C 1
ATOM 974 O O . PRO A 1 126 ? 6.853 -0.736 2.456 1.00 75.06 126 PRO A O 1
ATOM 977 N N . THR A 1 127 ? 8.632 -1.440 3.593 1.00 79.62 127 THR A N 1
ATOM 978 C CA . THR A 1 127 ? 9.635 -0.668 2.836 1.00 79.62 127 THR A CA 1
ATOM 979 C C . THR A 1 127 ? 9.645 -0.921 1.329 1.00 79.62 127 THR A C 1
ATOM 981 O O . THR A 1 127 ? 10.086 -0.051 0.582 1.00 79.62 127 THR A O 1
ATOM 984 N N . VAL A 1 128 ? 9.147 -2.070 0.867 1.00 82.50 128 VAL A N 1
ATOM 985 C CA . VAL A 1 128 ? 9.170 -2.463 -0.554 1.00 82.50 128 VAL A CA 1
ATOM 986 C C . VAL A 1 128 ? 7.786 -2.527 -1.195 1.00 82.50 128 VAL A C 1
ATOM 988 O O . VAL A 1 128 ? 7.680 -2.527 -2.422 1.00 82.50 128 VAL A O 1
ATOM 991 N N . SER A 1 129 ? 6.721 -2.577 -0.395 1.00 85.88 129 SER A N 1
ATOM 992 C CA . SER A 1 129 ? 5.356 -2.745 -0.893 1.00 85.88 129 SER A CA 1
ATOM 993 C C . SER A 1 129 ? 4.805 -1.405 -1.357 1.00 85.88 129 SER A C 1
ATOM 995 O O . SER A 1 129 ? 4.425 -0.579 -0.542 1.00 85.88 129 SER A O 1
ATOM 997 N N . ARG A 1 130 ? 4.769 -1.172 -2.669 1.00 92.88 130 ARG A N 1
ATOM 998 C CA . ARG A 1 130 ? 4.252 0.083 -3.262 1.00 92.88 130 ARG A CA 1
ATOM 999 C C . ARG A 1 130 ? 3.304 -0.136 -4.434 1.00 92.88 130 ARG A C 1
ATOM 1001 O O . ARG A 1 130 ? 2.779 0.822 -4.989 1.00 92.88 130 ARG A O 1
ATOM 1008 N N . TRP A 1 131 ? 3.115 -1.391 -4.827 1.00 94.50 131 TRP A N 1
ATOM 1009 C CA . TRP A 1 131 ? 2.300 -1.789 -5.967 1.00 94.50 131 TRP A CA 1
ATOM 1010 C C . TRP A 1 131 ? 1.059 -2.521 -5.478 1.00 94.50 131 TRP A C 1
ATOM 1012 O O . TRP A 1 131 ? 1.148 -3.306 -4.530 1.00 94.50 131 TRP A O 1
ATOM 1022 N N . TYR A 1 132 ? -0.079 -2.298 -6.127 1.00 95.88 132 TYR A N 1
ATOM 1023 C CA . TYR A 1 132 ? -1.332 -2.935 -5.742 1.00 95.88 132 TYR A CA 1
ATOM 1024 C C . TYR A 1 132 ? -2.264 -3.197 -6.928 1.00 95.88 132 TYR A C 1
ATOM 1026 O O . TYR A 1 132 ? -2.164 -2.565 -7.978 1.00 95.88 132 TYR A O 1
ATOM 1034 N N . VAL A 1 133 ? -3.185 -4.138 -6.732 1.00 96.56 133 VAL A N 1
ATOM 1035 C CA . VAL A 1 133 ? -4.356 -4.379 -7.580 1.00 96.56 133 VAL A CA 1
ATOM 1036 C C . VAL A 1 133 ? -5.548 -4.533 -6.652 1.00 96.56 133 VAL A C 1
ATOM 1038 O O . VAL A 1 133 ? -5.506 -5.387 -5.769 1.00 96.56 133 VAL A O 1
ATOM 1041 N N . CYS A 1 134 ? -6.604 -3.755 -6.863 1.00 96.00 134 CYS A N 1
ATOM 1042 C CA . CYS A 1 134 ? -7.858 -3.898 -6.131 1.00 96.00 134 CYS A CA 1
ATOM 1043 C C . CYS A 1 134 ? -9.041 -3.977 -7.091 1.00 96.00 134 CYS A C 1
ATOM 1045 O O . CYS A 1 134 ? -9.051 -3.318 -8.134 1.00 96.00 134 CYS A O 1
ATOM 1047 N N . GLY A 1 135 ? -10.052 -4.751 -6.718 1.00 94.25 135 GLY A N 1
ATOM 1048 C CA . GLY A 1 135 ? -11.309 -4.845 -7.446 1.00 94.25 135 GLY A CA 1
ATOM 1049 C C . GLY A 1 135 ? -12.454 -5.248 -6.534 1.00 94.25 135 GLY A C 1
ATOM 1050 O O . GLY A 1 135 ? -12.238 -5.891 -5.509 1.00 94.25 135 GLY A O 1
ATOM 1051 N N . ARG A 1 136 ? -13.673 -4.869 -6.914 1.00 92.19 136 ARG A N 1
ATOM 1052 C CA . ARG A 1 136 ? -14.884 -5.362 -6.259 1.00 92.19 136 ARG A CA 1
ATOM 1053 C C . ARG A 1 136 ? -15.174 -6.811 -6.638 1.00 92.19 136 ARG A C 1
ATOM 1055 O O . ARG A 1 136 ? -14.917 -7.203 -7.778 1.00 92.19 136 ARG A O 1
ATOM 1062 N N . VAL A 1 137 ? -15.701 -7.562 -5.676 1.00 86.56 137 VAL A N 1
ATOM 1063 C CA . VAL A 1 137 ? -16.059 -8.987 -5.774 1.00 86.56 137 VAL A CA 1
ATOM 1064 C C . VAL A 1 137 ? -17.552 -9.174 -5.579 1.00 86.56 137 VAL A C 1
ATOM 1066 O O . VAL A 1 137 ? -18.124 -8.422 -4.757 1.00 86.56 137 VAL A O 1
#

Radius of gyration: 26.5 Å; chains: 1; bounding box: 47×62×66 Å

Secondary structure (DSSP, 8-state):
--HHHHHHHHHHHHHHHHHHHHHHHHHTTSS----------------------TTSEEEEEEEESSSS--EEEEEEBSSS-EE-SSEEEEEEE-TTEEEEEEEEGGGEEEEEEEESPEEEEE-SSTTT--EEEEEE-

Organism: NCBI:txid1314801

Sequence (137 aa):
MQISLQLQANNNFISMMRLITIFTTLLLTAITTTTALPVSDSAANQLSTTLVPRGSTCGNVYIGYNTPVWEDQNLDSSNQCRQFSMSIFLYSVDSNCHCRFYSKPNCTSKVVDVYGPVPAQYMSQPTVSRWYVCGRV

pLDDT: mean 74.51, std 21.04, range [34.5, 97.0]

Foldseek 3Di:
DPVVVVVVVVVVVVVVVVVVVVVVVVVVPPPPDDDPDDDDDDDPPDPPPPPQPPPQFFWWFWWDQPDPDTDIDTHGQPQAKDFDPGFTFKIAGAAQKWKWWAQDPPRPHTQDTDHDRDGIDTGPCRRRTGIMGMHGD